Protein AF-A0A841LR35-F1 (afdb_monomer)

pLDDT: mean 79.23, std 14.01, range [41.97, 94.12]

Structure (mmCIF, N/CA/C/O backbone):
data_AF-A0A841LR35-F1
#
_entry.id   AF-A0A841LR35-F1
#
loop_
_atom_site.group_PDB
_atom_site.id
_atom_site.type_symbol
_atom_site.label_atom_id
_atom_site.label_alt_id
_atom_site.label_comp_id
_atom_site.label_asym_id
_atom_site.label_entity_id
_atom_site.label_seq_id
_atom_site.pdbx_PDB_ins_code
_atom_site.Cartn_x
_atom_site.Cartn_y
_atom_site.Cartn_z
_atom_site.occupancy
_atom_site.B_iso_or_equiv
_atom_site.auth_seq_id
_atom_site.auth_comp_id
_atom_site.auth_asym_id
_atom_site.auth_atom_id
_atom_site.pdbx_PDB_model_num
ATOM 1 N N . MET A 1 1 ? 3.188 15.243 37.082 1.00 60.16 1 MET A N 1
ATOM 2 C CA . MET A 1 1 ? 3.389 14.419 35.869 1.00 60.16 1 MET A CA 1
ATOM 3 C C . MET A 1 1 ? 4.011 13.104 36.282 1.00 60.16 1 MET A C 1
ATOM 5 O O . MET A 1 1 ? 4.987 13.129 37.022 1.00 60.16 1 MET A O 1
ATOM 9 N N . THR A 1 2 ? 3.448 11.973 35.863 1.00 83.94 2 THR A N 1
ATOM 10 C CA . THR A 1 2 ? 4.107 10.672 36.048 1.00 83.94 2 THR A CA 1
ATOM 11 C C . THR A 1 2 ? 5.203 10.506 34.994 1.00 83.94 2 THR A C 1
ATOM 13 O O . THR A 1 2 ? 5.080 11.030 33.887 1.00 83.94 2 THR A O 1
ATOM 16 N N . THR A 1 3 ? 6.266 9.759 35.302 1.00 83.19 3 THR A N 1
ATOM 17 C CA . THR A 1 3 ? 7.359 9.460 34.355 1.00 83.19 3 THR A CA 1
ATOM 18 C C . THR A 1 3 ? 6.836 8.882 33.036 1.00 83.19 3 THR A C 1
ATOM 20 O O . THR A 1 3 ? 7.325 9.222 31.965 1.00 83.19 3 THR A O 1
ATOM 23 N N . LEU A 1 4 ? 5.776 8.072 33.104 1.00 82.00 4 LEU A N 1
ATOM 24 C CA . LEU A 1 4 ? 5.109 7.493 31.938 1.00 82.00 4 LEU A CA 1
ATOM 25 C C . LEU A 1 4 ? 4.474 8.554 31.024 1.00 82.00 4 LEU A C 1
ATOM 27 O O . LEU A 1 4 ? 4.505 8.417 29.805 1.00 82.00 4 LEU A O 1
ATOM 31 N N . GLN A 1 5 ? 3.905 9.612 31.603 1.00 81.38 5 GLN A N 1
ATOM 32 C CA . GLN A 1 5 ? 3.280 10.692 30.845 1.00 81.38 5 GLN A CA 1
ATOM 33 C C . GLN A 1 5 ? 4.332 11.556 30.138 1.00 81.38 5 GLN A C 1
ATOM 35 O O . GLN A 1 5 ? 4.170 11.836 28.956 1.00 81.38 5 GLN A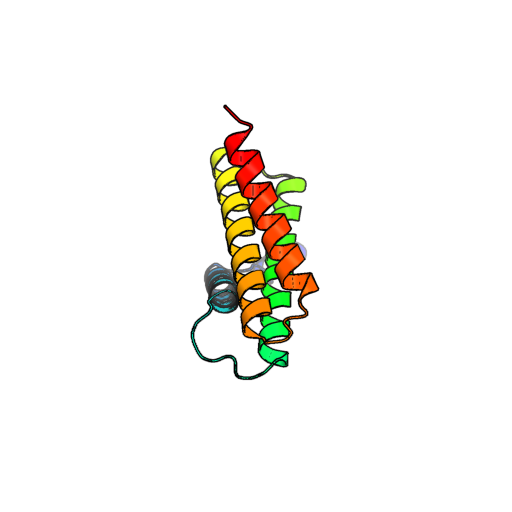 O 1
ATOM 40 N N . GLY A 1 6 ? 5.453 11.850 30.807 1.00 82.19 6 GLY A N 1
ATOM 41 C CA . GLY A 1 6 ? 6.582 12.555 30.186 1.00 82.19 6 GLY A CA 1
ATOM 42 C C . GLY A 1 6 ? 7.217 11.769 29.032 1.00 82.19 6 GLY A C 1
ATOM 43 O O . GLY A 1 6 ? 7.494 12.332 27.979 1.00 82.19 6 GLY A O 1
ATOM 44 N N . VAL A 1 7 ? 7.373 10.446 29.174 1.00 86.06 7 VAL A N 1
ATOM 45 C CA . VAL A 1 7 ? 7.851 9.584 28.074 1.00 86.06 7 VAL A CA 1
ATOM 46 C C . VAL A 1 7 ? 6.859 9.564 26.908 1.00 86.06 7 VAL A C 1
ATOM 48 O O . VAL A 1 7 ? 7.276 9.567 25.753 1.00 86.06 7 VAL A O 1
ATOM 51 N N . ARG A 1 8 ? 5.550 9.563 27.181 1.00 86.31 8 ARG A N 1
ATOM 52 C CA . ARG A 1 8 ? 4.521 9.553 26.135 1.00 86.31 8 ARG A CA 1
ATOM 53 C C . ARG A 1 8 ? 4.488 10.851 25.331 1.00 86.31 8 ARG A C 1
ATOM 55 O O . ARG A 1 8 ? 4.323 10.781 24.121 1.00 86.31 8 ARG A O 1
ATOM 62 N N . GLU A 1 9 ? 4.642 11.994 25.993 1.00 85.56 9 GLU A N 1
ATOM 63 C CA . GLU A 1 9 ? 4.683 13.311 25.342 1.00 85.56 9 GLU A CA 1
ATOM 64 C C . GLU A 1 9 ? 5.933 13.462 24.465 1.00 85.56 9 GLU A C 1
ATOM 66 O O . GLU A 1 9 ? 5.831 13.932 23.339 1.00 85.56 9 GLU A O 1
ATOM 71 N N . LEU A 1 10 ? 7.091 12.975 24.928 1.00 87.75 10 LEU A N 1
ATOM 72 C CA . LEU A 1 10 ? 8.340 13.003 24.154 1.00 87.75 10 LEU A CA 1
ATOM 73 C C . LEU A 1 10 ? 8.344 12.074 22.930 1.00 87.75 10 LEU A C 1
ATOM 75 O O . LEU A 1 10 ? 9.101 12.314 22.000 1.00 87.75 10 LEU A O 1
ATOM 79 N N . ASN A 1 11 ? 7.550 10.999 22.944 1.00 87.50 11 ASN A N 1
ATOM 80 C CA . ASN A 1 11 ? 7.474 10.014 21.854 1.00 87.50 11 ASN A CA 1
ATOM 81 C C . ASN A 1 11 ? 6.162 10.122 21.065 1.00 87.50 11 ASN A C 1
ATOM 83 O O . ASN A 1 11 ? 5.735 9.163 20.415 1.00 87.50 11 ASN A O 1
ATOM 87 N N . GLN A 1 12 ? 5.467 11.251 21.181 1.00 90.25 12 GLN A N 1
ATOM 88 C CA . GLN A 1 12 ? 4.257 11.473 20.417 1.00 90.25 12 GLN A CA 1
ATOM 89 C C . GLN A 1 12 ? 4.637 11.730 18.961 1.00 90.25 12 GLN A C 1
ATOM 91 O O . GLN A 1 12 ? 5.299 12.716 18.676 1.00 90.25 12 GLN A O 1
ATOM 96 N N . ILE A 1 13 ? 4.171 10.859 18.062 1.00 89.56 13 ILE A N 1
ATOM 97 C CA . ILE A 1 13 ? 4.246 11.114 16.622 1.00 89.56 13 ILE A CA 1
ATOM 98 C C . ILE A 1 13 ? 3.372 12.329 16.334 1.00 89.56 13 ILE A C 1
ATOM 100 O O . ILE A 1 13 ? 2.160 12.301 16.604 1.00 89.56 13 ILE A O 1
ATOM 104 N N . ASP A 1 14 ? 3.982 13.385 15.821 1.00 91.56 14 ASP A N 1
ATOM 105 C CA . ASP A 1 14 ? 3.270 14.602 15.476 1.00 91.56 14 ASP A CA 1
ATOM 106 C C . ASP A 1 14 ? 2.662 14.540 14.061 1.00 91.56 14 ASP A C 1
ATOM 108 O O . ASP A 1 14 ? 2.784 13.565 13.310 1.00 91.56 14 ASP A O 1
ATOM 112 N N . ASN A 1 15 ? 1.896 15.574 13.715 1.00 91.12 15 ASN A N 1
ATOM 113 C CA . ASN A 1 15 ? 1.214 15.624 12.423 1.00 91.12 15 ASN A CA 1
ATOM 114 C C . ASN A 1 15 ? 2.173 15.865 11.249 1.00 91.12 15 ASN A C 1
ATOM 116 O O . ASN A 1 15 ? 1.835 15.488 10.125 1.00 91.12 15 ASN A O 1
ATOM 120 N N . GLU A 1 16 ? 3.315 16.507 11.484 1.00 93.12 16 GLU A N 1
ATOM 121 C CA . GLU A 1 16 ? 4.324 16.780 10.461 1.00 93.12 16 GLU A CA 1
ATOM 122 C C . GLU A 1 16 ? 5.049 15.482 10.103 1.00 93.12 16 GLU A C 1
ATOM 124 O O . GLU A 1 16 ? 5.032 15.082 8.936 1.00 93.12 16 GLU A O 1
ATOM 129 N N . GLU A 1 17 ? 5.511 14.738 11.109 1.00 91.44 17 GLU A N 1
ATOM 130 C CA . GLU A 1 17 ? 6.084 13.397 10.957 1.00 91.44 17 GLU A CA 1
ATOM 131 C C . GLU A 1 17 ? 5.112 12.455 10.231 1.00 91.44 17 GLU A C 1
ATOM 133 O O . GLU A 1 17 ? 5.480 11.754 9.282 1.00 91.44 17 GLU A O 1
ATOM 138 N N . LEU A 1 18 ? 3.831 12.463 10.622 1.00 91.56 18 LEU A N 1
ATOM 139 C CA . LEU A 1 18 ? 2.807 11.650 9.964 1.00 91.56 18 LEU A CA 1
ATOM 140 C C . LEU A 1 18 ? 2.610 12.045 8.492 1.00 91.56 18 LEU A C 1
ATOM 142 O O . LEU A 1 18 ? 2.433 11.173 7.628 1.00 91.56 18 LEU A O 1
ATOM 146 N N . HIS A 1 19 ? 2.601 13.346 8.200 1.00 91.81 19 HIS A N 1
ATOM 147 C CA . HIS A 1 19 ? 2.433 13.853 6.843 1.00 91.81 19 HIS A CA 1
ATOM 148 C C . HIS A 1 19 ? 3.612 13.453 5.952 1.00 91.81 19 HIS A C 1
ATOM 150 O O . HIS A 1 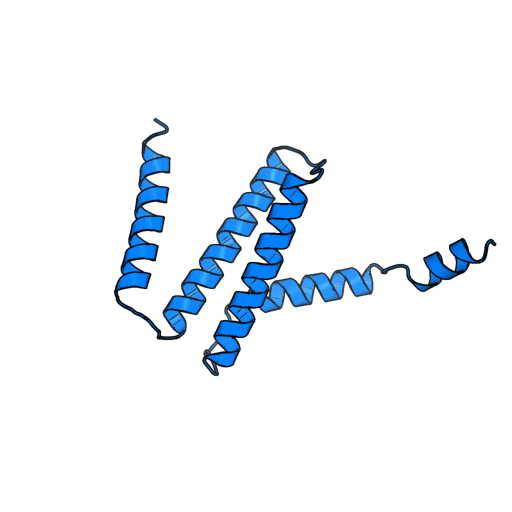19 ? 3.398 12.930 4.851 1.00 91.81 19 HIS A O 1
ATOM 156 N N . GLU A 1 20 ? 4.839 13.624 6.441 1.00 91.69 20 GLU A N 1
ATOM 157 C CA . GLU A 1 20 ? 6.057 13.232 5.735 1.00 91.69 20 GLU A CA 1
ATOM 158 C C . GLU A 1 20 ? 6.088 11.732 5.451 1.00 91.69 20 GLU A C 1
ATOM 160 O O . GLU A 1 20 ? 6.275 11.328 4.300 1.00 91.69 20 GLU A O 1
ATOM 165 N N . ILE A 1 21 ? 5.808 10.898 6.457 1.00 88.88 21 ILE A N 1
ATOM 166 C CA . ILE A 1 21 ? 5.765 9.439 6.291 1.00 88.88 21 ILE A CA 1
ATOM 167 C C . ILE A 1 21 ? 4.706 9.047 5.257 1.00 88.88 21 ILE A C 1
ATOM 169 O O . ILE A 1 21 ? 4.954 8.200 4.394 1.00 88.88 21 ILE A O 1
ATOM 173 N N . THR A 1 22 ? 3.534 9.683 5.294 1.00 87.38 22 THR A N 1
ATOM 174 C CA . THR A 1 22 ? 2.469 9.424 4.318 1.00 87.38 22 THR A CA 1
ATOM 175 C C . THR A 1 22 ? 2.928 9.759 2.901 1.00 87.38 22 THR A C 1
ATOM 177 O O . THR A 1 22 ? 2.732 8.953 1.989 1.00 87.38 22 THR A O 1
ATOM 180 N N . LYS A 1 23 ? 3.582 10.908 2.712 1.00 88.31 23 LYS A N 1
ATOM 181 C CA . LYS A 1 23 ? 4.133 11.317 1.417 1.00 88.31 23 LYS A CA 1
ATOM 182 C C . LYS A 1 23 ? 5.205 10.344 0.920 1.00 88.31 23 LYS A C 1
ATOM 184 O O . LYS A 1 23 ? 5.110 9.890 -0.217 1.00 88.31 23 LYS A O 1
ATOM 189 N N . ILE A 1 24 ? 6.150 9.954 1.780 1.00 86.94 24 ILE A N 1
ATOM 190 C CA . ILE A 1 24 ? 7.202 8.972 1.462 1.00 86.94 24 ILE A CA 1
ATOM 191 C C . ILE A 1 24 ? 6.587 7.647 1.000 1.00 86.94 24 ILE A C 1
ATOM 193 O O . ILE A 1 24 ? 7.019 7.078 -0.006 1.00 86.94 24 ILE A O 1
ATOM 197 N N . MET A 1 25 ? 5.551 7.167 1.697 1.00 85.25 25 MET A N 1
ATOM 198 C CA . MET A 1 25 ? 4.830 5.964 1.281 1.00 85.25 25 MET A CA 1
ATOM 199 C C . MET A 1 25 ? 4.225 6.141 -0.114 1.00 85.25 25 MET A C 1
ATOM 201 O O . MET A 1 25 ? 4.459 5.300 -0.980 1.00 85.25 25 MET A O 1
ATOM 205 N N . PHE A 1 26 ? 3.506 7.237 -0.370 1.00 82.19 26 PHE A N 1
ATOM 206 C CA . PHE A 1 26 ? 2.922 7.487 -1.691 1.00 82.19 26 PHE A CA 1
ATOM 207 C C . PHE A 1 26 ? 3.972 7.555 -2.805 1.00 82.19 26 PHE A C 1
ATOM 209 O O . PHE A 1 26 ? 3.809 6.874 -3.818 1.00 82.19 26 PHE A O 1
ATOM 216 N N . ASP A 1 27 ? 5.063 8.293 -2.604 1.00 82.88 27 ASP A N 1
ATOM 217 C CA . ASP A 1 27 ? 6.143 8.433 -3.587 1.00 82.88 27 ASP A CA 1
ATOM 218 C C . ASP A 1 27 ? 6.811 7.086 -3.904 1.00 82.88 27 ASP A C 1
ATOM 220 O O . ASP A 1 27 ? 7.226 6.838 -5.041 1.00 82.88 27 ASP A O 1
ATOM 224 N N . SER A 1 28 ? 6.855 6.170 -2.931 1.00 79.12 28 SER A N 1
ATOM 225 C CA . SER A 1 28 ? 7.414 4.831 -3.134 1.00 79.12 28 SER A CA 1
ATOM 226 C C . SER A 1 28 ? 6.602 3.968 -4.109 1.00 79.12 28 SER A C 1
ATOM 228 O O . SER A 1 28 ? 7.181 3.135 -4.812 1.00 79.12 28 SER A O 1
ATOM 230 N N . PHE A 1 29 ? 5.287 4.199 -4.204 1.00 76.38 29 PHE A N 1
ATOM 231 C CA . PHE A 1 29 ? 4.381 3.439 -5.075 1.00 76.38 29 PHE A CA 1
ATOM 232 C C . PHE A 1 29 ? 4.233 4.049 -6.468 1.00 76.38 29 PHE A C 1
ATOM 234 O O . PHE A 1 29 ? 3.713 3.396 -7.373 1.00 76.38 29 PHE A O 1
ATOM 241 N N . ILE A 1 30 ? 4.647 5.304 -6.648 1.00 75.94 30 ILE A N 1
ATOM 242 C CA . ILE A 1 30 ? 4.512 5.991 -7.926 1.00 75.94 30 ILE A CA 1
ATOM 243 C C . ILE A 1 30 ? 5.548 5.439 -8.914 1.00 75.94 30 ILE A C 1
ATOM 245 O O . ILE A 1 30 ? 6.764 5.419 -8.676 1.00 75.94 30 ILE A O 1
ATOM 249 N N . ILE A 1 31 ? 5.043 4.998 -10.062 1.00 67.31 31 ILE A N 1
ATOM 250 C CA . ILE A 1 31 ? 5.845 4.622 -11.220 1.00 67.31 31 ILE A CA 1
ATOM 251 C C . ILE A 1 31 ? 6.066 5.879 -12.065 1.00 67.31 31 ILE A C 1
ATOM 253 O O . ILE A 1 31 ? 5.251 6.211 -12.918 1.00 67.31 31 ILE A O 1
ATOM 257 N N . ASN A 1 32 ? 7.168 6.586 -11.810 1.00 63.62 32 ASN A N 1
ATOM 258 C CA . ASN A 1 32 ? 7.618 7.713 -12.623 1.00 63.62 32 ASN A CA 1
ATOM 259 C C . ASN A 1 32 ? 9.047 7.440 -13.114 1.00 63.62 32 ASN A C 1
ATOM 261 O O . ASN A 1 32 ? 9.978 7.410 -12.309 1.00 63.62 32 ASN A O 1
ATOM 265 N N . GLY A 1 33 ? 9.220 7.287 -14.428 1.00 61.72 33 GLY A N 1
ATOM 266 C CA . GLY A 1 33 ? 10.528 7.298 -15.089 1.00 61.72 33 GLY A CA 1
ATOM 267 C C . GLY A 1 33 ? 11.138 5.933 -15.415 1.00 61.72 33 GLY A C 1
ATOM 268 O O . GLY A 1 33 ? 10.498 4.889 -15.312 1.00 61.72 33 GLY A O 1
ATOM 269 N N . GLU A 1 34 ? 12.395 5.982 -15.854 1.00 59.12 34 GLU A N 1
ATOM 270 C CA . GLU A 1 34 ? 13.189 4.830 -16.285 1.00 59.12 34 GLU A CA 1
ATOM 271 C C . GLU A 1 34 ? 13.692 4.008 -15.086 1.00 59.12 34 GLU A C 1
ATOM 273 O O . GLU A 1 34 ? 14.237 4.541 -14.111 1.00 59.12 34 GLU A O 1
ATOM 278 N N . TYR A 1 35 ? 13.527 2.687 -15.156 1.00 69.19 35 TYR A N 1
ATOM 279 C CA . TYR A 1 35 ? 13.978 1.763 -14.119 1.00 69.19 35 TYR A CA 1
ATOM 280 C C . TYR A 1 35 ? 15.496 1.619 -14.159 1.00 69.19 35 TYR A C 1
ATOM 282 O O . TYR A 1 35 ? 16.060 0.918 -14.992 1.00 69.19 35 TYR A O 1
ATOM 290 N N . LYS A 1 36 ? 16.165 2.299 -13.226 1.00 63.41 36 LYS A N 1
ATOM 291 C CA . LYS A 1 36 ? 17.630 2.416 -13.204 1.00 63.41 36 LYS A CA 1
ATOM 292 C C . LYS A 1 36 ? 18.362 1.089 -12.952 1.00 63.41 36 LYS A C 1
ATOM 294 O O . LYS A 1 36 ? 19.540 0.994 -13.271 1.00 63.41 36 LYS A O 1
ATOM 299 N N . SER A 1 37 ? 17.715 0.099 -12.320 1.00 74.19 37 SER A N 1
ATOM 300 C CA . SER A 1 37 ? 18.282 -1.241 -12.074 1.00 74.19 37 SER A CA 1
ATOM 301 C C . SER A 1 37 ? 17.247 -2.241 -11.537 1.00 74.19 37 SER A C 1
ATOM 303 O O . SER A 1 37 ? 16.269 -1.840 -10.903 1.00 74.19 37 SER A O 1
ATOM 305 N N . GLN A 1 38 ? 17.525 -3.544 -11.667 1.00 77.56 38 GLN A N 1
ATOM 306 C CA . GLN A 1 38 ? 16.715 -4.618 -11.066 1.00 77.56 38 GLN A CA 1
ATOM 307 C C . GLN A 1 38 ? 16.586 -4.480 -9.541 1.00 77.56 38 GLN A C 1
ATOM 309 O O . GLN A 1 38 ? 15.518 -4.677 -8.968 1.00 77.56 38 GLN A O 1
ATOM 314 N N . SER A 1 39 ? 17.667 -4.064 -8.871 1.00 83.12 39 SER A N 1
ATOM 315 C CA . SER A 1 39 ? 17.656 -3.822 -7.423 1.00 83.12 39 SER A CA 1
ATOM 316 C C . SER A 1 39 ? 16.662 -2.725 -7.029 1.00 83.12 39 SER A C 1
ATOM 318 O O . SER A 1 39 ? 16.000 -2.827 -5.997 1.00 83.12 39 SER A O 1
ATOM 320 N N . TYR A 1 40 ? 16.532 -1.682 -7.854 1.00 82.69 40 TYR A N 1
ATOM 321 C CA . TYR A 1 40 ? 15.560 -0.616 -7.625 1.00 82.69 40 TYR A CA 1
ATOM 322 C C . TYR A 1 40 ? 14.119 -1.124 -7.758 1.00 82.69 40 TYR A C 1
ATOM 324 O O . TYR A 1 40 ? 13.290 -0.818 -6.901 1.00 82.69 40 TYR A O 1
ATOM 332 N N . VAL A 1 41 ? 13.838 -1.930 -8.789 1.00 83.00 41 VAL A N 1
ATOM 333 C CA . VAL A 1 41 ? 12.513 -2.531 -9.010 1.00 83.00 41 VAL A CA 1
ATOM 334 C C . VAL A 1 41 ? 12.128 -3.436 -7.842 1.00 83.00 41 VAL A C 1
ATOM 336 O O . VAL A 1 41 ? 11.100 -3.206 -7.210 1.00 83.00 41 VAL A O 1
ATOM 339 N N . SER A 1 42 ? 13.003 -4.372 -7.466 1.00 84.50 42 SER A N 1
ATOM 340 C CA . SER A 1 42 ? 12.750 -5.311 -6.366 1.00 84.50 42 SER A CA 1
ATOM 341 C C . SER A 1 42 ? 12.473 -4.600 -5.033 1.00 84.50 42 SER A C 1
ATOM 343 O O . SER A 1 42 ? 11.545 -4.958 -4.308 1.00 84.50 42 SER A O 1
ATOM 345 N N . LYS A 1 43 ? 13.213 -3.526 -4.720 1.00 87.88 43 LYS A N 1
ATOM 346 C CA . LYS A 1 43 ? 12.953 -2.719 -3.515 1.00 87.88 43 LYS A CA 1
ATOM 347 C C . LYS A 1 43 ? 11.585 -2.040 -3.557 1.00 87.88 43 LYS A C 1
ATOM 349 O O . LYS A 1 43 ? 10.905 -1.988 -2.535 1.00 87.88 43 LYS A O 1
ATOM 354 N N . LYS A 1 44 ? 11.159 -1.533 -4.717 1.00 87.50 44 LYS A N 1
ATOM 355 C CA . LYS A 1 44 ? 9.817 -0.950 -4.864 1.00 87.50 44 LYS A CA 1
ATOM 356 C C . LYS A 1 44 ? 8.717 -1.990 -4.679 1.00 87.50 44 LYS A C 1
ATOM 358 O O . LYS A 1 44 ? 7.752 -1.719 -3.968 1.00 87.50 44 LYS A O 1
ATOM 363 N N . GLU A 1 45 ? 8.874 -3.179 -5.250 1.00 87.88 45 GLU A N 1
ATOM 364 C CA . GLU A 1 45 ? 7.919 -4.275 -5.053 1.00 87.88 45 GLU A CA 1
ATOM 365 C C . GLU A 1 45 ? 7.790 -4.656 -3.574 1.00 87.88 45 GLU A C 1
ATOM 367 O O . GLU A 1 45 ? 6.675 -4.787 -3.071 1.00 87.88 45 GLU A O 1
ATOM 372 N N . GLN A 1 46 ? 8.912 -4.740 -2.850 1.00 90.31 46 GLN A N 1
ATOM 373 C CA . GLN A 1 46 ? 8.918 -5.012 -1.408 1.00 90.31 46 GLN A CA 1
ATOM 374 C C . GLN A 1 46 ? 8.161 -3.947 -0.603 1.00 90.31 46 GLN A C 1
ATOM 376 O O . GLN A 1 46 ? 7.429 -4.286 0.332 1.00 90.31 46 GLN A O 1
ATOM 381 N N . LEU A 1 47 ? 8.304 -2.665 -0.959 1.00 91.44 47 LEU A N 1
ATOM 382 C CA . LEU A 1 47 ? 7.572 -1.573 -0.308 1.00 91.44 47 LEU A CA 1
ATOM 383 C C . LEU A 1 47 ? 6.064 -1.676 -0.569 1.00 91.44 47 LEU A C 1
ATOM 385 O O . LEU A 1 47 ? 5.266 -1.570 0.368 1.00 91.44 47 LEU A O 1
ATOM 389 N N . ILE A 1 48 ? 5.673 -1.946 -1.817 1.00 90.81 48 ILE A N 1
ATOM 390 C CA . ILE A 1 48 ? 4.270 -2.143 -2.205 1.00 90.81 48 ILE A CA 1
ATOM 391 C C . ILE A 1 48 ? 3.649 -3.329 -1.453 1.00 90.81 48 ILE A C 1
ATOM 393 O O . ILE A 1 48 ? 2.541 -3.208 -0.918 1.00 90.81 48 ILE A O 1
ATOM 397 N N . ASP A 1 49 ? 4.355 -4.457 -1.377 1.00 91.12 49 ASP A N 1
ATOM 398 C CA . ASP A 1 49 ? 3.893 -5.662 -0.681 1.00 91.12 49 ASP A CA 1
ATOM 399 C C . ASP A 1 49 ? 3.748 -5.438 0.822 1.00 91.12 49 ASP A C 1
ATOM 401 O O . ASP A 1 49 ? 2.737 -5.827 1.421 1.00 91.12 49 ASP A O 1
ATOM 405 N N . SER A 1 50 ? 4.731 -4.773 1.430 1.00 92.56 50 SER A N 1
ATOM 406 C CA . SER A 1 50 ? 4.722 -4.465 2.860 1.00 92.56 50 SER A CA 1
ATOM 407 C C . SER A 1 50 ? 3.519 -3.595 3.218 1.00 92.56 50 SER A C 1
ATOM 409 O O . SER A 1 50 ? 2.777 -3.908 4.154 1.00 92.56 50 SER A O 1
ATOM 411 N N . PHE A 1 51 ? 3.256 -2.548 2.432 1.00 92.00 51 PHE A N 1
ATOM 412 C CA . PHE A 1 51 ? 2.130 -1.657 2.694 1.00 92.00 51 PHE A CA 1
ATOM 413 C C . PHE A 1 51 ? 0.775 -2.308 2.396 1.00 92.00 51 PHE A C 1
ATOM 415 O O . PHE A 1 51 ? -0.175 -2.166 3.170 1.00 92.00 51 PHE A O 1
ATOM 422 N N . SER A 1 52 ? 0.686 -3.097 1.324 1.00 92.25 52 SER A N 1
ATOM 423 C CA . SER A 1 52 ? -0.513 -3.885 1.015 1.00 92.25 52 SER A CA 1
ATOM 424 C C . SER A 1 52 ? -0.849 -4.852 2.150 1.00 92.25 52 SER A C 1
ATOM 426 O O . SER A 1 52 ? -2.005 -4.937 2.575 1.00 92.25 52 SER A O 1
ATOM 428 N N . THR A 1 53 ? 0.167 -5.529 2.689 1.00 93.75 53 THR A N 1
ATOM 429 C CA . THR A 1 53 ? 0.030 -6.440 3.830 1.00 93.75 53 THR A CA 1
ATOM 430 C C . THR A 1 53 ? -0.418 -5.692 5.079 1.00 93.75 53 THR A C 1
ATOM 432 O O . THR A 1 53 ? -1.365 -6.128 5.733 1.00 93.75 53 THR A O 1
ATOM 435 N N . PHE A 1 54 ? 0.186 -4.539 5.379 1.00 92.94 54 PHE A N 1
ATOM 436 C CA . PHE A 1 54 ? -0.226 -3.689 6.497 1.00 92.94 54 PHE A CA 1
ATOM 437 C C . PHE A 1 54 ? -1.723 -3.347 6.434 1.00 92.94 54 PHE A C 1
ATOM 439 O O . PHE A 1 54 ? -2.454 -3.596 7.397 1.00 92.94 54 PHE A O 1
ATOM 446 N N . ILE A 1 55 ? -2.216 -2.868 5.284 1.00 92.56 55 ILE A N 1
ATOM 447 C CA . ILE A 1 55 ? -3.637 -2.520 5.118 1.00 92.56 55 ILE A CA 1
ATOM 448 C C . ILE A 1 55 ? -4.524 -3.758 5.286 1.00 92.56 55 ILE A C 1
ATOM 450 O O . ILE A 1 55 ? -5.557 -3.694 5.953 1.00 92.56 55 ILE A O 1
ATOM 454 N N . GLN A 1 56 ? -4.139 -4.898 4.710 1.00 92.62 56 GLN A N 1
ATOM 455 C CA . GLN A 1 56 ? -4.905 -6.139 4.845 1.00 92.62 56 GLN A CA 1
ATOM 456 C C . GLN A 1 56 ? -4.996 -6.614 6.299 1.00 92.62 56 GLN A C 1
ATOM 458 O O . GLN A 1 56 ? -6.069 -7.042 6.725 1.00 92.62 56 GLN A O 1
ATOM 463 N N . GLN A 1 57 ? -3.905 -6.529 7.063 1.00 94.12 57 GLN A N 1
ATOM 464 C CA . GLN A 1 57 ? -3.900 -6.883 8.484 1.00 94.12 57 GLN A CA 1
ATOM 465 C C . GLN A 1 57 ? -4.749 -5.902 9.298 1.00 94.12 57 GLN A C 1
ATOM 467 O O . GLN A 1 57 ? -5.587 -6.330 10.092 1.00 94.12 57 GLN A O 1
ATOM 472 N N . TYR A 1 58 ? -4.634 -4.598 9.029 1.00 91.44 58 TYR A N 1
ATOM 473 C CA . TYR A 1 58 ? -5.485 -3.579 9.647 1.00 91.44 58 TYR A CA 1
ATOM 474 C C . TYR A 1 58 ? -6.980 -3.846 9.400 1.00 91.44 58 TYR A C 1
ATOM 476 O O . TYR A 1 58 ? -7.792 -3.771 10.324 1.00 91.44 58 TYR A O 1
ATOM 484 N N . LEU A 1 59 ? -7.344 -4.242 8.175 1.00 91.88 59 LEU A N 1
ATOM 485 C CA . LEU A 1 59 ? -8.717 -4.605 7.816 1.00 91.88 59 LEU A CA 1
ATOM 486 C C . LEU A 1 59 ? -9.240 -5.867 8.527 1.00 91.88 59 LEU A C 1
ATOM 488 O O . LEU A 1 59 ? -10.461 -6.016 8.643 1.00 91.88 59 LEU A O 1
ATOM 492 N N . LYS A 1 60 ? -8.349 -6.772 8.959 1.00 89.94 60 LYS A N 1
ATOM 493 C CA . LYS A 1 60 ? -8.683 -8.030 9.652 1.00 89.94 60 LYS A CA 1
ATOM 494 C C . LYS A 1 60 ? -8.760 -7.888 11.170 1.00 89.94 60 LYS A C 1
ATOM 496 O O . LYS A 1 60 ? -9.545 -8.606 11.773 1.00 89.94 60 LYS A O 1
ATOM 501 N N . LEU A 1 61 ? -7.959 -7.002 11.766 1.00 86.19 61 LEU A N 1
ATOM 502 C CA . LEU A 1 61 ? -7.873 -6.843 13.219 1.00 86.19 61 LEU A CA 1
ATOM 503 C C . LEU A 1 61 ? -9.162 -6.266 13.809 1.00 86.19 61 LEU A C 1
ATOM 505 O O . LEU A 1 61 ? -9.931 -6.991 14.419 1.00 86.19 61 LEU A O 1
ATOM 509 N N . ASN A 1 62 ? -9.382 -4.960 13.642 1.00 69.62 62 ASN A N 1
ATOM 510 C CA . ASN A 1 62 ? -10.485 -4.222 14.268 1.00 69.62 62 ASN A CA 1
ATOM 511 C C . ASN A 1 62 ? -10.849 -2.994 13.425 1.00 69.62 62 ASN A C 1
ATOM 513 O O . ASN A 1 62 ? -10.856 -1.860 13.904 1.00 69.62 62 ASN A O 1
ATOM 517 N N . PHE A 1 63 ? -11.103 -3.196 12.131 1.00 86.56 63 PHE A N 1
ATOM 518 C CA . PHE A 1 63 ? -11.513 -2.094 11.267 1.00 86.56 63 PHE A CA 1
ATOM 519 C C . PHE A 1 63 ? -12.864 -1.520 11.722 1.00 86.56 63 PHE A C 1
ATOM 521 O O . PHE A 1 63 ? -13.911 -2.120 11.489 1.00 86.56 63 PHE A O 1
ATOM 528 N N . SER A 1 64 ? -12.832 -0.340 12.342 1.00 86.44 64 SER A N 1
ATOM 529 C CA . SER A 1 64 ? -14.000 0.365 12.892 1.00 86.44 64 SER A CA 1
ATOM 530 C C . SER A 1 64 ? -14.661 1.336 11.903 1.00 86.44 64 SER A C 1
ATOM 532 O O . SER A 1 64 ? -15.596 2.055 12.253 1.00 86.44 64 SER A O 1
ATOM 534 N N . GLY A 1 65 ? -14.179 1.391 10.657 1.00 87.69 65 GLY A N 1
ATOM 535 C CA . GLY A 1 65 ? -14.737 2.255 9.621 1.00 87.69 65 GLY A CA 1
ATOM 536 C C . GLY A 1 65 ? -16.012 1.702 8.975 1.00 87.69 65 GLY A C 1
ATOM 537 O O . GLY A 1 65 ? -16.375 0.537 9.125 1.00 87.69 65 GLY A O 1
ATOM 538 N N . SER A 1 66 ? -16.684 2.538 8.178 1.00 93.00 66 SER A N 1
ATOM 539 C CA . SER A 1 66 ? -17.863 2.118 7.412 1.00 93.00 66 SER A CA 1
ATOM 540 C C . SER A 1 66 ? -17.518 1.059 6.355 1.00 93.00 66 SER A C 1
ATOM 542 O O . SER A 1 66 ? -16.388 0.995 5.858 1.00 93.00 66 SER A O 1
ATOM 544 N N . LYS A 1 67 ? -18.519 0.269 5.931 1.00 90.69 67 LYS A N 1
ATOM 545 C CA . LYS A 1 67 ? -1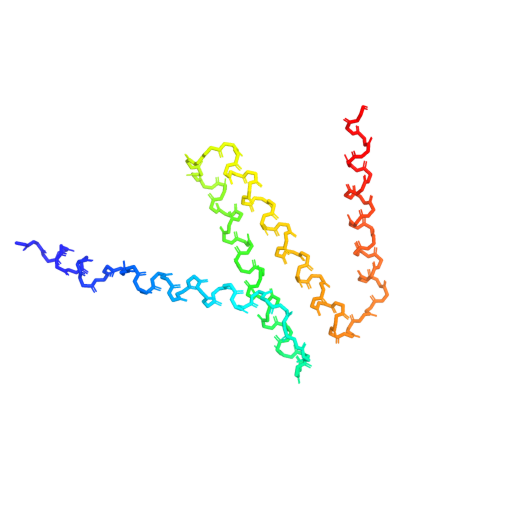8.384 -0.673 4.798 1.00 90.69 67 LYS A CA 1
ATOM 546 C C . LYS A 1 67 ? -17.803 0.006 3.553 1.00 90.69 67 LYS A C 1
ATOM 548 O O . LYS A 1 67 ? -16.975 -0.571 2.856 1.00 90.69 67 LYS A O 1
ATOM 553 N N . GLU A 1 68 ? -18.192 1.252 3.307 1.00 93.00 68 GLU A N 1
ATOM 554 C CA . GLU A 1 68 ? -17.689 2.047 2.191 1.00 93.00 68 GLU A CA 1
ATOM 555 C C . GLU A 1 68 ? -16.191 2.372 2.326 1.00 93.00 68 GLU A C 1
ATOM 557 O O . GLU A 1 68 ? -15.435 2.216 1.366 1.00 93.00 68 GLU A O 1
ATOM 562 N N . LYS A 1 69 ? -15.730 2.762 3.525 1.00 93.44 69 LYS A N 1
ATOM 563 C CA . LYS A 1 69 ? -14.298 2.974 3.796 1.00 93.44 69 LYS A CA 1
ATOM 564 C C . LYS A 1 69 ? -13.509 1.672 3.639 1.00 93.44 69 LYS A C 1
ATOM 566 O O . LYS A 1 69 ? -12.448 1.684 3.018 1.00 93.44 69 LYS A O 1
ATOM 571 N N . LYS A 1 70 ? -14.048 0.543 4.117 1.00 92.19 70 LYS A N 1
ATOM 572 C CA . LYS A 1 70 ? -13.444 -0.786 3.919 1.00 92.19 70 LYS A CA 1
ATOM 573 C C . LYS A 1 70 ? -13.257 -1.090 2.435 1.00 92.19 70 LYS A C 1
ATOM 575 O O . LYS A 1 70 ? -12.162 -1.451 2.013 1.00 92.19 70 LYS A O 1
ATOM 580 N N . LEU A 1 71 ? -14.307 -0.890 1.638 1.00 91.31 71 LEU A N 1
ATOM 581 C CA . LEU A 1 71 ? -14.267 -1.111 0.195 1.00 91.31 71 LEU A CA 1
ATOM 582 C C . LEU A 1 71 ? -13.244 -0.198 -0.493 1.00 91.31 71 LEU A C 1
ATOM 584 O O . LEU A 1 71 ? -12.515 -0.656 -1.372 1.00 91.31 71 LEU A O 1
ATOM 588 N N . ARG A 1 72 ? -13.149 1.075 -0.087 1.00 93.94 72 ARG A N 1
ATOM 589 C CA . ARG A 1 72 ? -12.123 1.998 -0.599 1.00 93.94 72 ARG A CA 1
ATOM 590 C C . ARG A 1 72 ? -10.706 1.497 -0.313 1.00 93.94 72 ARG A C 1
ATOM 592 O O . ARG A 1 72 ? -9.890 1.489 -1.230 1.00 93.94 72 ARG A O 1
ATOM 599 N N . LEU A 1 73 ? -10.434 1.019 0.901 1.00 93.00 73 LEU A N 1
ATOM 600 C CA . LEU A 1 73 ? -9.129 0.450 1.261 1.00 93.00 73 LEU A CA 1
ATOM 601 C C . LEU A 1 73 ? -8.821 -0.832 0.477 1.00 93.00 73 LEU A C 1
ATOM 603 O O . LEU A 1 73 ? -7.715 -0.985 -0.032 1.00 93.00 73 LEU A O 1
ATOM 607 N N . MET A 1 74 ? -9.803 -1.717 0.288 1.00 91.88 74 MET A N 1
ATOM 608 C CA . MET A 1 74 ? -9.628 -2.914 -0.547 1.00 91.88 74 MET A CA 1
ATOM 609 C C . MET A 1 74 ? -9.319 -2.560 -2.008 1.00 91.88 74 MET A C 1
ATOM 611 O O . MET A 1 74 ? -8.422 -3.147 -2.611 1.00 91.88 74 MET A O 1
ATOM 615 N N . LYS A 1 75 ? -10.021 -1.569 -2.574 1.00 93.50 75 LYS A N 1
ATOM 616 C CA . LYS A 1 75 ? -9.731 -1.051 -3.921 1.00 93.50 75 LYS A CA 1
ATOM 617 C C . LYS A 1 75 ? -8.333 -0.441 -3.999 1.00 93.50 75 LYS A C 1
ATOM 619 O O . LYS A 1 75 ? -7.664 -0.594 -5.014 1.00 93.50 75 LYS A O 1
ATOM 624 N N . PHE A 1 76 ? -7.889 0.236 -2.946 1.00 92.31 76 PHE A N 1
ATOM 625 C CA . PHE A 1 76 ? -6.543 0.791 -2.877 1.00 92.31 76 PHE A CA 1
ATOM 626 C C . PHE A 1 76 ? -5.470 -0.309 -2.864 1.00 92.31 76 PHE A C 1
ATOM 628 O O . PHE A 1 76 ? -4.552 -0.256 -3.675 1.00 92.31 76 PHE A O 1
ATOM 635 N N . VAL A 1 77 ? -5.643 -1.366 -2.064 1.00 92.88 77 VAL A N 1
ATOM 636 C CA . VAL A 1 77 ? -4.767 -2.557 -2.094 1.00 92.88 77 VAL A CA 1
ATOM 637 C C . VAL A 1 77 ? -4.742 -3.205 -3.482 1.00 92.88 77 VAL A C 1
ATOM 639 O O . VAL A 1 77 ? -3.686 -3.597 -3.966 1.00 92.88 77 VAL A O 1
ATOM 642 N N . ALA A 1 78 ? -5.882 -3.277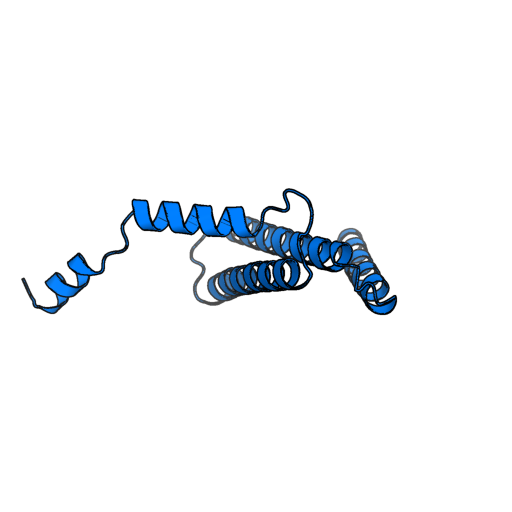 -4.174 1.00 90.19 78 ALA A N 1
ATOM 643 C CA . ALA A 1 78 ? -5.912 -3.789 -5.544 1.00 90.19 78 ALA A CA 1
ATOM 644 C C . ALA A 1 78 ? -5.084 -2.928 -6.518 1.00 90.19 78 ALA A C 1
ATOM 646 O O . ALA A 1 78 ? -4.422 -3.480 -7.394 1.00 90.19 78 ALA A O 1
ATOM 647 N N . LYS A 1 79 ? -5.084 -1.596 -6.350 1.00 91.25 79 LYS A N 1
ATOM 648 C CA . LYS A 1 79 ? -4.230 -0.690 -7.135 1.00 91.25 79 LYS A CA 1
ATOM 649 C C . LYS A 1 79 ? -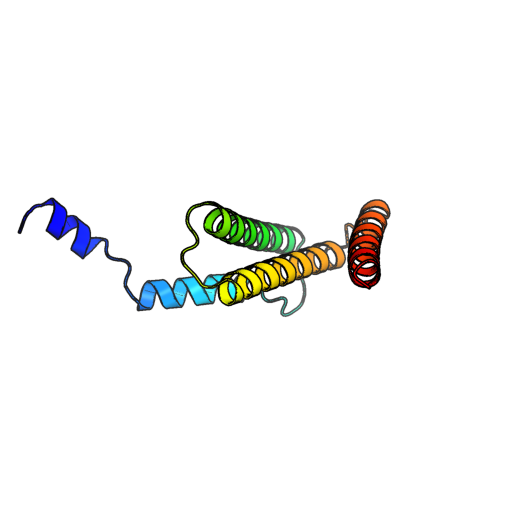2.748 -0.910 -6.834 1.00 91.25 79 LYS A C 1
ATOM 651 O O . LYS A 1 79 ? -1.969 -0.956 -7.775 1.00 91.25 79 LYS A O 1
ATOM 656 N N . LEU A 1 80 ? -2.375 -1.081 -5.565 1.00 90.62 80 LEU A N 1
ATOM 657 C CA . LEU A 1 80 ? -1.000 -1.395 -5.164 1.00 90.62 80 LEU A CA 1
ATOM 658 C C . LEU A 1 80 ? -0.501 -2.685 -5.828 1.00 90.62 80 LEU A C 1
ATOM 660 O O . LEU A 1 80 ? 0.540 -2.676 -6.477 1.00 90.62 80 LEU A O 1
ATOM 664 N N . ASN A 1 81 ? -1.292 -3.758 -5.766 1.00 87.88 81 ASN A N 1
ATOM 665 C CA . ASN A 1 81 ? -0.946 -5.025 -6.417 1.00 87.88 81 ASN A CA 1
ATOM 666 C C . ASN A 1 81 ? -0.749 -4.868 -7.932 1.00 87.88 81 ASN A C 1
ATOM 668 O O . ASN A 1 81 ? 0.169 -5.456 -8.488 1.00 87.88 81 ASN A O 1
ATOM 672 N N . MET A 1 82 ? -1.569 -4.044 -8.593 1.00 88.06 82 MET A N 1
ATOM 673 C CA . MET A 1 82 ? -1.390 -3.744 -10.016 1.00 88.06 82 MET A CA 1
ATOM 674 C C . MET A 1 82 ? -0.075 -3.000 -10.285 1.00 88.06 82 MET A C 1
ATOM 676 O O . MET A 1 82 ? 0.611 -3.311 -11.249 1.00 88.06 82 MET A O 1
ATOM 680 N N . GLN A 1 83 ? 0.302 -2.033 -9.439 1.00 86.38 83 GLN A N 1
ATOM 681 C CA . GLN A 1 83 ? 1.589 -1.338 -9.582 1.00 86.38 83 GLN A CA 1
ATOM 682 C C . GLN A 1 83 ? 2.764 -2.311 -9.453 1.00 86.38 83 GLN A C 1
ATOM 684 O O . GLN A 1 83 ? 3.706 -2.232 -10.233 1.00 86.38 83 GLN A O 1
ATOM 689 N N . ARG A 1 84 ? 2.683 -3.276 -8.533 1.00 87.06 84 ARG A N 1
ATOM 690 C CA . ARG A 1 84 ? 3.674 -4.351 -8.441 1.00 87.06 84 ARG A CA 1
ATOM 691 C C . ARG A 1 84 ? 3.726 -5.199 -9.715 1.00 87.06 84 ARG A C 1
ATOM 693 O O . ARG A 1 84 ? 4.809 -5.417 -10.233 1.00 87.06 84 ARG A O 1
ATOM 700 N N . GLU A 1 85 ? 2.582 -5.637 -10.241 1.00 84.19 85 GLU A N 1
ATOM 701 C CA . GLU A 1 85 ? 2.541 -6.412 -11.494 1.00 84.19 85 GLU A CA 1
ATOM 702 C C . GLU A 1 85 ? 3.180 -5.629 -12.665 1.00 84.19 85 GLU A C 1
ATOM 704 O O . GLU A 1 85 ? 3.878 -6.205 -13.495 1.00 84.19 85 GLU A O 1
ATOM 709 N N . LEU A 1 86 ? 3.004 -4.303 -12.716 1.00 83.62 86 LEU A N 1
ATOM 710 C CA . LEU A 1 86 ? 3.647 -3.446 -13.721 1.00 83.62 86 LEU A CA 1
ATOM 711 C C . LEU A 1 86 ? 5.168 -3.331 -13.535 1.00 83.62 86 LEU A C 1
ATOM 713 O O . LEU A 1 86 ? 5.893 -3.280 -14.527 1.00 83.62 86 LEU A O 1
ATOM 717 N N . LEU A 1 87 ? 5.646 -3.283 -12.289 1.00 82.38 87 LEU A N 1
ATOM 718 C CA . LEU A 1 87 ? 7.076 -3.293 -11.964 1.00 82.38 87 LEU A CA 1
ATOM 719 C C . LEU A 1 87 ? 7.737 -4.604 -12.405 1.00 82.38 87 LEU A C 1
ATOM 721 O O . LEU A 1 87 ? 8.774 -4.564 -13.067 1.00 82.38 87 LEU A O 1
ATOM 725 N N . GLU A 1 88 ? 7.094 -5.735 -12.113 1.00 77.50 88 GLU A N 1
ATOM 726 C CA . GLU A 1 88 ? 7.542 -7.076 -12.496 1.00 77.50 88 GLU A CA 1
ATOM 727 C C . GLU A 1 88 ? 7.695 -7.181 -14.022 1.00 77.50 88 GLU A C 1
ATOM 729 O O . GLU A 1 88 ? 8.750 -7.571 -14.525 1.00 77.50 88 GLU A O 1
ATOM 734 N N . LEU A 1 89 ? 6.686 -6.725 -14.776 1.00 77.56 89 LEU A N 1
ATOM 735 C CA . LEU A 1 89 ? 6.734 -6.681 -16.242 1.00 77.56 89 LEU A CA 1
ATOM 736 C C . LEU A 1 89 ? 7.851 -5.773 -16.773 1.00 77.56 89 LEU A C 1
ATOM 738 O O . LEU A 1 89 ? 8.536 -6.132 -17.731 1.00 77.56 89 LEU A O 1
ATOM 742 N N . ALA A 1 90 ? 8.043 -4.602 -16.165 1.00 72.31 90 ALA A N 1
ATOM 743 C CA . ALA A 1 90 ? 9.051 -3.645 -16.607 1.00 72.31 90 ALA A CA 1
ATOM 744 C C . ALA A 1 90 ? 10.494 -4.086 -16.315 1.00 72.31 90 ALA A C 1
ATOM 746 O O . ALA A 1 90 ? 11.424 -3.614 -16.967 1.00 72.31 90 ALA A O 1
ATOM 747 N N . SER A 1 91 ? 10.680 -4.994 -15.356 1.00 68.31 91 SER A N 1
ATOM 748 C CA . SER A 1 91 ? 11.978 -5.558 -14.975 1.00 68.31 91 SER A CA 1
ATOM 749 C C . SER A 1 91 ? 12.605 -6.459 -16.052 1.00 68.31 91 SER A C 1
ATOM 751 O O . SER A 1 91 ? 13.796 -6.758 -16.001 1.00 68.31 91 SER A O 1
ATOM 753 N N . GLY A 1 92 ? 11.822 -6.892 -17.048 1.00 59.62 92 GLY A N 1
ATOM 754 C CA . GLY A 1 92 ? 12.300 -7.771 -18.116 1.00 59.62 92 GLY A CA 1
ATOM 755 C C . GLY A 1 92 ? 12.596 -9.213 -17.677 1.00 59.62 92 GLY A C 1
ATOM 756 O O . GLY A 1 92 ? 12.935 -10.029 -18.532 1.00 59.62 92 GLY A O 1
ATOM 757 N N . GLU A 1 93 ? 12.397 -9.583 -16.402 1.00 52.25 93 GLU A N 1
ATOM 758 C CA . GLU A 1 93 ? 12.375 -10.982 -15.930 1.00 52.25 93 GLU A CA 1
ATOM 759 C C . GLU A 1 93 ? 11.070 -11.685 -16.330 1.00 52.25 93 GLU A C 1
ATOM 761 O O . GLU A 1 93 ? 10.389 -12.340 -15.544 1.00 52.25 93 GLU A O 1
ATOM 766 N N . THR A 1 94 ? 10.686 -11.549 -17.595 1.00 49.31 94 THR A N 1
ATOM 767 C CA . THR A 1 94 ? 9.474 -12.157 -18.118 1.00 49.31 94 THR A CA 1
ATOM 768 C C . THR A 1 94 ? 9.725 -13.631 -18.421 1.00 49.31 94 THR A C 1
ATOM 770 O O . THR A 1 94 ? 9.896 -14.047 -19.566 1.00 49.31 94 THR A O 1
ATOM 773 N N . ASN A 1 95 ? 9.728 -14.463 -17.378 1.00 53.50 95 ASN A N 1
ATOM 774 C CA . ASN A 1 95 ? 9.475 -15.884 -17.563 1.00 53.50 95 ASN A CA 1
ATOM 775 C C . ASN A 1 95 ? 8.058 -16.004 -18.140 1.00 53.50 95 ASN A C 1
ATOM 777 O O . ASN A 1 95 ? 7.101 -15.503 -17.555 1.00 53.50 95 ASN A O 1
ATOM 781 N N . LEU A 1 96 ? 7.895 -16.667 -19.289 1.00 50.25 96 LEU A N 1
ATOM 782 C CA . LEU A 1 96 ? 6.598 -16.823 -19.974 1.00 50.25 96 LEU A CA 1
ATOM 783 C C . LEU A 1 96 ? 5.469 -17.299 -19.029 1.00 50.25 96 LEU A C 1
ATOM 785 O O . LEU A 1 96 ? 4.303 -16.953 -19.206 1.00 50.25 96 LEU A O 1
ATOM 789 N N . LYS A 1 97 ? 5.843 -18.047 -17.985 1.00 55.84 97 LYS A N 1
ATOM 790 C CA . LYS A 1 97 ? 4.967 -18.547 -16.917 1.00 55.84 97 LYS A CA 1
ATOM 791 C C . LYS A 1 97 ? 4.364 -17.448 -16.031 1.00 55.84 97 LYS A C 1
ATOM 793 O O . LYS A 1 97 ? 3.260 -17.634 -15.519 1.00 55.84 97 LYS A O 1
ATOM 798 N N . ASP A 1 98 ? 5.047 -16.324 -15.841 1.00 55.94 98 ASP A N 1
ATOM 799 C CA . ASP A 1 98 ? 4.582 -15.227 -14.985 1.00 55.94 98 ASP A CA 1
ATOM 800 C C . ASP A 1 98 ? 3.603 -14.309 -15.731 1.00 55.94 98 ASP A C 1
ATOM 802 O O . ASP A 1 98 ? 2.581 -13.920 -15.156 1.00 55.94 98 ASP A O 1
ATOM 806 N N . ILE A 1 99 ? 3.789 -14.122 -17.049 1.00 58.75 99 ILE A N 1
ATOM 807 C CA . ILE A 1 99 ? 2.748 -13.559 -17.936 1.00 58.75 99 ILE A CA 1
ATOM 808 C C . ILE A 1 99 ? 1.512 -14.453 -17.934 1.00 58.75 99 ILE A C 1
ATOM 810 O O . ILE A 1 99 ? 0.394 -13.959 -17.802 1.00 58.75 99 ILE A O 1
ATOM 814 N N . GLU A 1 100 ? 1.690 -15.768 -18.058 1.00 56.12 100 GLU A N 1
ATOM 815 C CA . GLU A 1 100 ? 0.572 -16.709 -18.075 1.00 56.12 100 GLU A CA 1
ATOM 816 C C . GLU A 1 100 ? -0.205 -16.676 -16.747 1.00 56.12 100 GLU A C 1
ATOM 818 O O . GLU A 1 100 ? -1.435 -16.605 -16.746 1.00 56.12 100 GLU A O 1
ATOM 823 N N . LYS A 1 101 ? 0.489 -16.604 -15.603 1.00 61.84 101 LYS A N 1
ATOM 824 C CA . LYS A 1 101 ? -0.142 -16.414 -14.284 1.00 61.84 101 LYS A CA 1
ATOM 825 C C . LYS A 1 101 ? -0.831 -15.059 -14.133 1.00 61.84 101 LYS A C 1
ATOM 827 O O . LYS A 1 101 ? -1.874 -14.991 -13.478 1.00 61.84 101 LYS A O 1
ATOM 832 N N . ALA A 1 102 ? -0.256 -13.976 -14.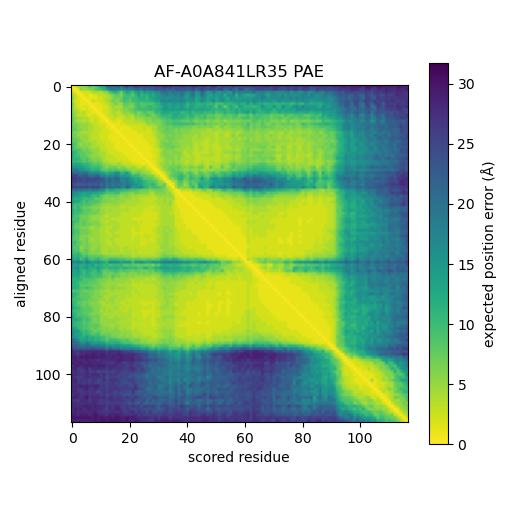652 1.00 59.06 102 ALA A N 1
ATOM 833 C CA . ALA A 1 102 ? -0.888 -12.655 -14.637 1.00 59.06 102 ALA A CA 1
ATOM 834 C C . ALA A 1 102 ? -2.149 -12.649 -15.518 1.00 59.06 102 ALA A C 1
ATOM 836 O O . ALA A 1 102 ? -3.220 -12.249 -15.060 1.00 59.06 102 ALA A O 1
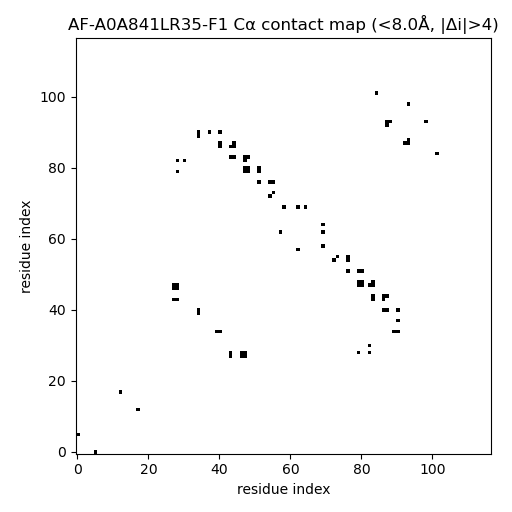ATOM 837 N N . GLY A 1 103 ? -2.065 -13.219 -16.722 1.00 63.00 103 GLY A N 1
ATOM 838 C CA . GLY A 1 103 ? -3.188 -13.420 -17.637 1.00 63.00 103 GLY A CA 1
ATOM 839 C C . GLY A 1 103 ? -4.296 -14.284 -17.033 1.00 63.00 103 GLY A C 1
ATOM 840 O O . GLY A 1 103 ? -5.464 -13.903 -17.078 1.00 63.00 103 GLY A O 1
ATOM 841 N N . GLN A 1 104 ? -3.953 -15.389 -16.367 1.00 67.50 104 GLN A N 1
ATOM 842 C CA . GLN A 1 104 ? -4.919 -16.229 -15.650 1.00 67.50 104 GLN A CA 1
ATOM 843 C C . GLN A 1 104 ? -5.565 -15.496 -14.464 1.00 67.50 104 GLN A C 1
ATOM 845 O O . GLN A 1 104 ? -6.766 -15.646 -14.228 1.00 67.50 104 GLN A O 1
ATOM 850 N N . ARG A 1 105 ? -4.809 -14.680 -13.715 1.00 67.38 105 ARG A N 1
ATOM 851 C CA . ARG A 1 105 ? -5.351 -13.859 -12.616 1.00 67.38 105 ARG A CA 1
ATOM 852 C C . ARG A 1 105 ? -6.300 -12.777 -13.128 1.00 67.38 105 ARG A C 1
ATOM 854 O O . ARG A 1 105 ? -7.358 -12.574 -12.531 1.00 67.38 105 ARG A O 1
ATOM 861 N N . LEU A 1 106 ? -5.955 -12.113 -14.227 1.00 64.88 106 LEU A N 1
ATOM 862 C CA . LEU A 1 106 ? -6.810 -11.125 -14.886 1.00 64.88 106 LEU A CA 1
ATOM 863 C C . LEU A 1 106 ? -8.068 -11.776 -15.476 1.00 64.88 106 LEU A C 1
ATOM 865 O O . LEU A 1 106 ? -9.165 -11.269 -15.253 1.00 64.88 106 LEU A O 1
ATOM 869 N N . GLY A 1 107 ? -7.925 -12.935 -16.124 1.00 63.16 107 GLY A N 1
ATOM 870 C CA . GLY A 1 107 ? -9.029 -13.731 -16.666 1.00 63.1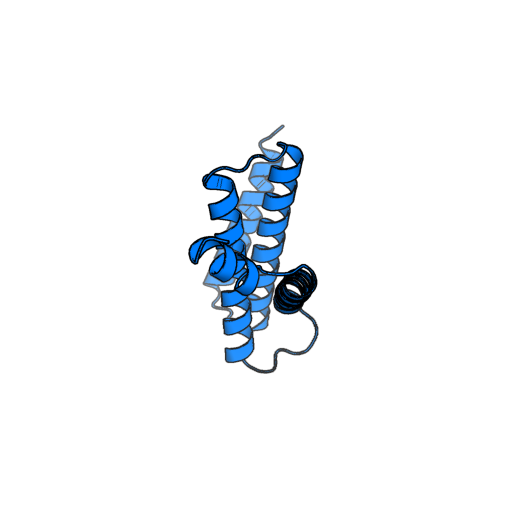6 107 GLY A CA 1
ATOM 871 C C . GLY A 1 107 ? -10.004 -14.232 -15.595 1.00 63.16 107 GLY A C 1
ATOM 872 O O . GLY A 1 107 ? -11.215 -14.152 -15.769 1.00 63.16 107 GLY A O 1
ATOM 873 N N . LYS A 1 108 ? -9.508 -14.676 -14.433 1.00 64.75 108 LYS A N 1
ATOM 874 C CA . LYS A 1 108 ? -10.378 -15.059 -13.305 1.00 64.75 108 LYS A CA 1
ATOM 875 C C . LYS A 1 108 ? -11.108 -13.862 -12.695 1.00 64.75 108 LYS A C 1
ATOM 877 O O . LYS A 1 108 ? -12.278 -13.974 -12.336 1.00 64.75 108 LYS A O 1
ATOM 882 N N . LYS A 1 109 ? -10.443 -12.704 -12.587 1.00 65.62 109 LYS A N 1
ATOM 883 C CA . LYS A 1 109 ? -11.083 -11.468 -12.106 1.00 65.62 109 LYS A CA 1
ATOM 884 C C . LYS A 1 109 ? -12.186 -11.005 -13.058 1.00 65.62 109 LYS A C 1
ATOM 886 O O . LYS A 1 109 ? -13.252 -10.626 -12.576 1.00 65.62 109 LYS A O 1
ATOM 891 N N . SER A 1 110 ? -11.955 -11.065 -14.373 1.00 59.66 110 SER A N 1
ATOM 892 C CA . SER A 1 110 ? -12.971 -10.710 -15.367 1.00 59.66 110 SER A CA 1
ATOM 893 C C . SER A 1 110 ? -14.141 -11.692 -15.342 1.00 59.66 110 SER A C 1
ATOM 895 O O . SER A 1 110 ? -15.275 -11.240 -15.249 1.00 59.66 110 SER A O 1
ATOM 897 N N . GLN A 1 111 ? -13.898 -13.005 -15.294 1.00 58.06 111 GLN A N 1
ATOM 898 C CA . GLN A 1 111 ? -14.972 -14.003 -15.179 1.00 58.06 111 GLN A CA 1
ATOM 899 C C . GLN A 1 111 ? -15.826 -13.815 -13.916 1.00 58.06 111 GLN A C 1
ATOM 901 O O . GLN A 1 111 ? -17.049 -13.773 -14.025 1.00 58.06 111 GLN A O 1
ATOM 906 N N . SER A 1 112 ? -15.224 -13.565 -12.745 1.00 58.12 112 SER A N 1
ATOM 907 C CA . SER A 1 112 ? -16.007 -13.334 -11.515 1.00 58.12 112 SER A CA 1
ATOM 908 C C . SER A 1 112 ? -16.865 -12.058 -11.558 1.00 58.12 112 SER A C 1
ATOM 910 O O . SER A 1 112 ? -17.883 -11.966 -10.877 1.00 58.12 112 SER A O 1
ATOM 912 N N . ALA A 1 113 ? -16.490 -11.070 -12.383 1.00 56.66 113 ALA A N 1
ATOM 913 C CA . ALA A 1 113 ? -17.295 -9.869 -12.602 1.00 56.66 113 ALA A CA 1
ATOM 914 C C . ALA A 1 113 ? -18.504 -10.129 -13.520 1.00 56.66 113 ALA A C 1
ATOM 916 O O . ALA A 1 113 ? -19.478 -9.382 -13.458 1.00 56.66 113 ALA A O 1
ATOM 917 N N . PHE A 1 114 ? -18.469 -11.191 -14.334 1.00 55.44 114 PHE A N 1
ATOM 918 C CA . PHE A 1 114 ? -19.562 -11.590 -15.226 1.00 55.44 114 PHE A CA 1
ATOM 919 C C . PHE A 1 114 ? -20.467 -12.690 -14.648 1.00 55.44 114 PHE A C 1
ATOM 921 O O . PHE A 1 114 ? -21.625 -12.759 -15.042 1.00 55.44 114 PHE A O 1
ATOM 928 N N . GLU A 1 115 ? -19.997 -13.488 -13.684 1.00 51.19 115 GLU A N 1
ATOM 929 C CA . GLU A 1 115 ? -20.808 -14.498 -12.971 1.00 51.19 115 GLU A CA 1
ATOM 930 C C . GLU A 1 115 ? -21.763 -13.905 -11.915 1.00 51.19 115 GLU A C 1
ATOM 932 O O . GLU A 1 115 ? -22.590 -14.617 -11.359 1.00 51.19 115 GLU A O 1
ATOM 937 N N . SER A 1 116 ? -21.679 -12.600 -11.638 1.00 51.28 116 SER A N 1
ATOM 938 C CA . SER A 1 116 ? -22.568 -11.901 -10.691 1.00 51.28 116 SER A CA 1
ATOM 939 C C . SER A 1 116 ? -23.838 -11.309 -11.330 1.00 51.28 116 SER A C 1
ATOM 941 O O . SER A 1 116 ? -24.420 -10.372 -10.779 1.00 51.28 116 SER A O 1
ATOM 943 N N . LYS A 1 117 ? -24.270 -11.844 -12.479 1.00 41.97 117 LYS A N 1
ATOM 944 C CA . LYS A 1 117 ? -25.557 -11.524 -13.117 1.00 41.97 117 LYS A CA 1
ATOM 945 C C . LYS A 1 117 ? -26.592 -12.615 -12.894 1.00 41.97 117 LYS A C 1
ATOM 947 O O . LYS A 1 117 ? -26.242 -13.795 -13.099 1.00 41.97 117 LYS A O 1
#

Sequence (117 aa):
MTTLQGVRELNQIDNEELHEITKIMFDSFIINGEYKSQSYVSKKEQLIDSFSTFIQQYLKLNFSGSKEKKLRLMKFVAKLNMQRELLELASGETNLKDIEKAGQRLGKKSQSAFESK

Mean predicted aligned error: 11.26 Å

Nearest PDB structures (foldseek):
  5n6x-assembly1_A  TM=5.452E-01  e=4.410E+00  Legionella pneumophila

Radius of gyration: 19.12 Å; Cα contacts (8 Å, |Δi|>4): 47; chains: 1; bounding box: 44×35×56 Å

Secondary structure (DSSP, 8-state):
--HHHHHHHHT---HHHHHHHHHHHHHHH---S----HHHHHHHHHHHHHHHHHHHHHHHH---S-HHHHHHHHHHHHHHHHHHHHHHHHTS---HHHHHHHHHHHHHHHHHHHTT-

Foldseek 3Di:
DDPVVVVCVVPDCDPVNVVVVVVVLVVLLDDDDDDP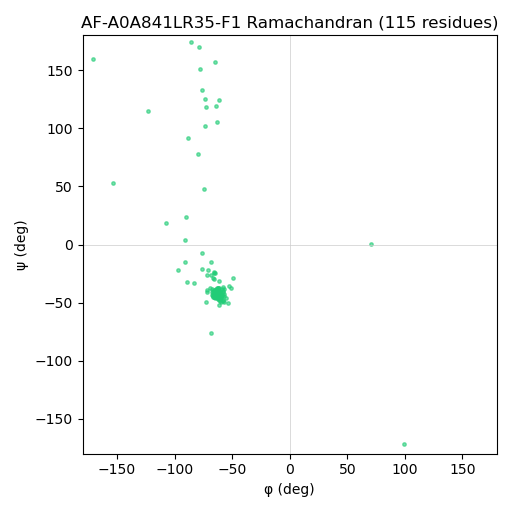APVSLVVSLVSLVVVLVVLVVCLVPDPPDDPVVSVVSVVVSVVSVVSNLVSVVNNPPCPVVSVVVVVVVVVVVVVVVVVVD

Solvent-accessible surface area (backbone atoms only — not comparable to full-atom values): 6886 Å² total; per-residue (Å²): 134,54,73,68,55,56,53,48,64,75,67,54,86,49,71,64,61,52,49,52,52,51,49,54,55,53,60,56,67,56,91,78,82,82,82,89,42,67,69,58,46,53,53,39,40,52,51,41,50,52,51,41,48,51,53,54,49,50,63,67,71,74,60,83,65,53,74,66,56,52,51,51,51,52,54,48,41,52,50,42,53,49,49,38,55,51,46,53,60,71,63,66,75,68,49,71,67,56,55,50,52,51,50,51,53,52,50,52,55,52,49,60,67,62,69,77,113